Protein AF-A0A1U8Q274-F1 (afdb_monomer_lite)

Structure (mmCIF, N/CA/C/O backbone):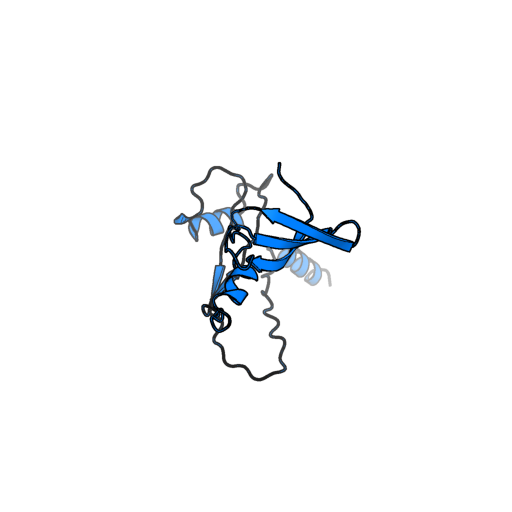
data_AF-A0A1U8Q274-F1
#
_entry.id   AF-A0A1U8Q274-F1
#
loop_
_atom_site.group_PDB
_atom_site.id
_atom_site.type_symbol
_atom_site.label_atom_id
_atom_site.label_alt_id
_atom_site.label_comp_id
_atom_site.label_asym_id
_atom_site.label_entity_id
_atom_site.label_seq_id
_atom_site.pdbx_PDB_ins_code
_atom_site.Cartn_x
_atom_site.Cartn_y
_atom_site.Cartn_z
_atom_site.occupancy
_atom_site.B_iso_or_equiv
_atom_site.auth_seq_id
_atom_site.auth_comp_id
_atom_site.auth_asym_id
_atom_site.auth_atom_id
_atom_site.pdbx_PDB_model_num
ATOM 1 N N . MET A 1 1 ? -17.891 12.685 -0.971 1.00 78.94 1 MET A N 1
ATOM 2 C CA . MET A 1 1 ? -16.826 13.702 -0.814 1.00 78.94 1 MET A CA 1
ATOM 3 C C . MET A 1 1 ? -15.491 12.978 -0.732 1.00 78.94 1 MET A C 1
ATOM 5 O O . MET A 1 1 ? -15.440 11.957 -0.063 1.00 78.94 1 MET A O 1
ATOM 9 N N . VAL A 1 2 ? -14.451 13.445 -1.427 1.00 89.31 2 VAL A N 1
ATOM 10 C CA . VAL A 1 2 ? -13.102 12.846 -1.377 1.00 89.31 2 VAL A CA 1
ATOM 11 C C . VAL A 1 2 ? -12.170 13.819 -0.665 1.00 89.31 2 VAL A C 1
ATOM 13 O O . VAL A 1 2 ? -12.126 14.992 -1.029 1.00 89.31 2 VAL A O 1
ATOM 16 N N . LEU A 1 3 ? -11.448 13.337 0.347 1.00 91.69 3 LEU A N 1
ATOM 17 C CA . LEU A 1 3 ? -10.514 14.127 1.147 1.00 91.69 3 LEU A CA 1
ATOM 18 C C . LEU A 1 3 ? -9.073 13.794 0.742 1.00 91.69 3 LEU A C 1
ATOM 20 O O . LEU A 1 3 ? -8.588 12.691 0.986 1.00 91.69 3 LEU A O 1
ATOM 24 N N . TRP A 1 4 ? -8.387 14.750 0.120 1.00 95.50 4 TRP A N 1
ATOM 25 C CA . TRP A 1 4 ? -6.994 14.600 -0.309 1.00 95.50 4 TRP A CA 1
ATOM 26 C C . TRP A 1 4 ? -6.021 15.133 0.740 1.00 95.50 4 TRP A C 1
ATOM 28 O O . TRP A 1 4 ? -6.344 16.058 1.478 1.00 95.50 4 TRP A O 1
ATOM 38 N N . GLY A 1 5 ? -4.810 14.574 0.783 1.00 96.12 5 GLY A N 1
ATOM 39 C CA . GLY A 1 5 ? -3.771 15.036 1.709 1.00 96.12 5 GLY A CA 1
ATOM 40 C C . GLY A 1 5 ? -3.960 14.573 3.157 1.00 96.12 5 GLY A C 1
ATOM 41 O O . GLY A 1 5 ? -3.386 15.178 4.057 1.00 96.12 5 GLY A O 1
ATOM 42 N N . TYR A 1 6 ? -4.727 13.505 3.386 1.00 96.25 6 TYR A N 1
ATOM 43 C CA . TYR A 1 6 ? -4.909 12.886 4.699 1.00 96.25 6 TYR A CA 1
ATOM 44 C C . TYR A 1 6 ? -4.118 11.580 4.777 1.00 96.25 6 TYR A C 1
ATOM 46 O O . TYR A 1 6 ? -4.274 10.696 3.936 1.00 96.25 6 TYR A O 1
ATOM 54 N N . LEU A 1 7 ? -3.270 11.453 5.796 1.00 96.31 7 LEU A N 1
ATOM 55 C CA . LEU A 1 7 ? -2.481 10.255 6.060 1.00 96.31 7 LEU A CA 1
ATOM 56 C C . LEU A 1 7 ? -3.075 9.479 7.235 1.00 96.31 7 LEU A C 1
ATOM 58 O O . LEU A 1 7 ? -3.096 9.976 8.360 1.00 96.31 7 LEU A O 1
ATOM 62 N N . PHE A 1 8 ? -3.490 8.239 6.985 1.00 96.88 8 PHE A N 1
ATOM 63 C CA . PHE A 1 8 ? -3.980 7.323 8.013 1.00 96.88 8 PHE A CA 1
ATOM 64 C C . PHE A 1 8 ? -2.932 7.065 9.118 1.00 96.88 8 PHE A C 1
ATOM 66 O O . PHE A 1 8 ? -1.755 6.798 8.831 1.00 96.88 8 PHE A O 1
ATOM 73 N N . LEU A 1 9 ? -3.367 7.108 10.383 1.00 96.62 9 LEU A N 1
ATOM 74 C CA . LEU A 1 9 ? -2.540 6.799 11.553 1.00 96.62 9 LEU A CA 1
ATOM 75 C C . LEU A 1 9 ? -3.007 5.528 12.267 1.00 96.62 9 LEU A C 1
ATOM 77 O O . LEU A 1 9 ? -2.215 4.596 12.407 1.00 96.62 9 LEU A O 1
ATOM 81 N N . SER A 1 10 ? -4.269 5.496 12.694 1.00 97.19 10 SER A N 1
ATOM 82 C CA . SER A 1 10 ? -4.866 4.408 13.474 1.00 97.19 10 SER A CA 1
ATOM 83 C C . SER A 1 10 ? -6.387 4.387 13.317 1.00 97.19 10 SER A C 1
ATOM 85 O O . SER A 1 10 ? -6.982 5.329 12.789 1.00 97.19 10 SER A O 1
ATOM 87 N N . PHE A 1 11 ? -7.017 3.312 13.786 1.00 97.62 11 PHE A N 1
ATOM 88 C CA . PHE A 1 11 ? -8.466 3.221 13.925 1.00 97.62 11 PHE A CA 1
ATOM 89 C C . PHE A 1 11 ? -8.834 2.516 15.231 1.00 97.62 11 PHE A C 1
ATOM 91 O O . PHE A 1 11 ? -8.039 1.729 15.746 1.00 97.62 11 PHE A O 1
ATOM 98 N N . CYS A 1 12 ? -10.046 2.773 15.713 1.00 96.06 12 CYS A N 1
ATOM 99 C CA . CYS A 1 12 ? -10.685 2.043 16.802 1.00 96.06 12 CYS A CA 1
ATOM 100 C C . CYS A 1 12 ? -12.121 1.708 16.388 1.00 96.06 12 CYS A C 1
ATOM 102 O O . CYS A 1 12 ? -12.812 2.555 15.821 1.00 96.06 12 CYS A O 1
ATOM 104 N N . ILE A 1 13 ? -12.559 0.483 16.664 1.00 95.81 13 ILE A N 1
ATOM 105 C CA . ILE A 1 13 ? -13.952 0.058 16.481 1.00 95.81 13 ILE A CA 1
ATOM 106 C C . ILE A 1 13 ? -14.683 0.347 17.796 1.00 95.81 13 ILE A C 1
ATOM 108 O O . ILE A 1 13 ? -14.094 0.151 18.859 1.00 95.81 13 ILE A O 1
ATOM 112 N N . SER A 1 14 ? -15.909 0.867 17.739 1.00 95.12 14 SER A N 1
ATOM 113 C CA . SER A 1 14 ? -16.719 1.085 18.943 1.00 95.12 14 SER A CA 1
ATOM 114 C C . SER A 1 14 ? -17.103 -0.238 19.613 1.00 95.12 14 SER A C 1
ATOM 116 O O . SER A 1 14 ? -17.173 -1.274 18.956 1.00 95.12 14 SER A O 1
ATOM 118 N N . ASP A 1 15 ? -17.376 -0.211 20.920 1.00 94.38 15 ASP A N 1
ATOM 119 C CA . ASP A 1 15 ? -17.676 -1.421 21.707 1.00 94.38 15 ASP A CA 1
ATOM 120 C C . ASP A 1 15 ? -18.926 -2.169 21.207 1.00 94.38 15 ASP A C 1
ATOM 122 O O . ASP A 1 15 ? -19.010 -3.394 21.277 1.00 94.38 15 ASP A O 1
ATOM 126 N N . ASP A 1 16 ? -19.889 -1.429 20.657 1.00 94.50 16 ASP A N 1
ATOM 127 C CA . ASP A 1 16 ? -21.108 -1.950 20.032 1.00 94.50 16 ASP A CA 1
ATOM 128 C C . ASP A 1 16 ? -20.908 -2.411 18.574 1.00 94.50 16 ASP A C 1
ATOM 130 O O . ASP A 1 16 ? -21.847 -2.900 17.949 1.00 94.50 16 ASP A O 1
ATOM 134 N N . ASN A 1 17 ? -19.694 -2.271 18.028 1.00 90.69 17 ASN A N 1
ATOM 135 C CA . ASN A 1 17 ? -19.335 -2.494 16.624 1.00 90.69 17 ASN A CA 1
ATOM 136 C C . ASN A 1 17 ? -20.184 -1.708 15.609 1.00 90.69 17 ASN A C 1
ATOM 138 O O . ASN A 1 17 ? -20.194 -2.050 14.426 1.00 90.69 17 ASN A O 1
ATOM 142 N N . ALA A 1 18 ? -20.888 -0.659 16.041 1.00 94.75 18 ALA A N 1
ATOM 143 C C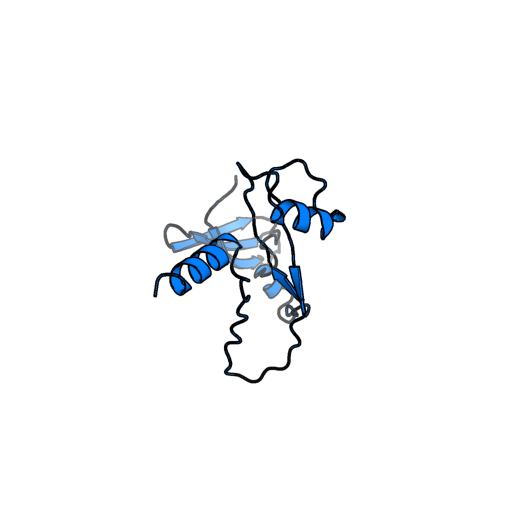A . ALA A 1 18 ? -21.726 0.147 15.159 1.00 94.75 18 ALA A CA 1
ATOM 144 C C . ALA A 1 18 ? -20.912 1.147 14.328 1.00 94.75 18 ALA A C 1
ATOM 146 O O . ALA A 1 18 ? -21.374 1.603 13.287 1.00 94.75 18 ALA A O 1
ATOM 147 N N . SER A 1 19 ? -19.706 1.501 14.780 1.00 97.00 19 SER A N 1
ATOM 148 C CA . SER A 1 19 ? -18.900 2.538 14.146 1.00 97.00 19 SER A CA 1
ATOM 149 C C . SER A 1 19 ? -17.402 2.265 14.224 1.00 97.00 19 SER A C 1
ATOM 151 O O . SER A 1 19 ? -16.894 1.532 15.075 1.00 97.00 19 SER A O 1
ATOM 153 N N . VAL A 1 20 ? -16.672 2.913 13.325 1.00 97.38 20 VAL A N 1
ATOM 154 C CA . VAL A 1 20 ? -15.219 2.958 13.297 1.00 97.38 20 VAL A CA 1
ATOM 155 C C . VAL A 1 20 ? -14.784 4.411 13.353 1.00 97.38 20 VAL A C 1
ATOM 157 O O . VAL A 1 20 ? -15.163 5.238 12.521 1.00 97.38 20 VAL A O 1
ATOM 160 N N . LYS A 1 21 ? -13.934 4.709 14.329 1.00 97.81 21 LYS A N 1
ATOM 161 C CA . LYS A 1 21 ? -13.223 5.975 14.428 1.00 97.81 21 LYS A CA 1
ATOM 162 C C . LYS A 1 21 ? -11.854 5.833 13.776 1.00 97.81 21 LYS A C 1
ATOM 164 O O . LYS A 1 21 ? -11.086 4.942 14.129 1.00 97.81 21 LYS A O 1
ATOM 169 N N . VAL A 1 22 ? -11.532 6.729 12.854 1.00 97.62 22 VAL A N 1
ATOM 170 C CA . VAL A 1 22 ? -10.246 6.801 12.157 1.00 97.62 22 VAL A CA 1
ATOM 171 C C . VAL A 1 22 ? -9.522 8.071 12.566 1.00 97.62 22 VAL A C 1
ATOM 173 O O . VAL A 1 22 ? -10.086 9.160 12.517 1.00 97.62 22 VAL A O 1
ATOM 176 N N . THR A 1 23 ? -8.245 7.936 12.905 1.00 97.88 23 THR A N 1
ATOM 177 C CA . THR A 1 23 ? -7.354 9.061 13.176 1.00 97.88 23 THR A CA 1
ATOM 178 C C . THR A 1 23 ? -6.452 9.280 11.965 1.00 97.88 23 THR A C 1
ATOM 180 O O . THR A 1 23 ? -5.761 8.360 11.509 1.00 97.88 23 THR A O 1
ATOM 183 N N . ALA A 1 24 ? -6.440 10.500 11.434 1.00 97.38 24 ALA A N 1
ATOM 184 C CA . ALA A 1 24 ? -5.659 10.866 10.259 1.00 97.38 24 ALA A CA 1
ATOM 185 C C . ALA A 1 24 ? -4.909 12.181 10.473 1.00 97.38 24 ALA A C 1
ATOM 187 O O . ALA A 1 24 ? -5.364 13.063 11.192 1.00 97.38 24 ALA A O 1
ATOM 188 N N . ARG A 1 25 ? -3.755 12.321 9.819 1.00 97.75 25 ARG A N 1
ATOM 189 C CA . ARG A 1 25 ? -2.960 13.552 9.816 1.00 97.75 25 ARG A CA 1
ATOM 190 C C . ARG A 1 25 ? -3.183 14.328 8.530 1.00 97.75 25 ARG A C 1
ATOM 192 O O . ARG A 1 25 ? -3.022 13.760 7.449 1.00 97.75 25 ARG A O 1
ATOM 199 N N . VAL A 1 26 ? -3.470 15.616 8.638 1.00 97.31 26 VAL A N 1
ATOM 200 C CA . VAL A 1 26 ? -3.548 16.531 7.498 1.00 97.31 26 VAL A CA 1
ATOM 201 C C . VAL A 1 26 ? -2.130 16.917 7.089 1.00 97.31 26 VAL A C 1
ATOM 203 O O . VAL A 1 26 ? -1.409 17.553 7.851 1.00 97.31 26 VAL A O 1
ATOM 206 N N . LEU A 1 27 ? -1.695 16.532 5.891 1.00 96.88 27 LEU A N 1
ATOM 207 C CA . LEU A 1 27 ? -0.301 16.706 5.465 1.00 96.88 27 LEU A CA 1
ATOM 208 C C . LEU A 1 27 ? 0.112 18.173 5.296 1.00 96.88 27 LEU A C 1
ATOM 210 O O . LEU A 1 27 ? 1.286 18.488 5.453 1.00 96.88 27 LEU A O 1
ATOM 214 N N . GLN A 1 28 ? -0.833 19.058 4.979 1.00 95.38 28 GLN A N 1
ATOM 215 C CA . GLN A 1 28 ? -0.554 20.476 4.735 1.00 95.38 28 GLN A CA 1
ATOM 216 C C . GLN A 1 28 ? -0.239 21.249 6.020 1.00 95.38 28 GLN A C 1
ATOM 218 O O . GLN A 1 28 ? 0.650 22.092 6.018 1.00 95.38 28 GLN A O 1
ATOM 223 N N . ILE A 1 29 ? -0.967 20.958 7.102 1.00 96.12 29 ILE A N 1
ATOM 224 C CA . ILE A 1 29 ? -0.913 21.718 8.363 1.00 96.12 29 ILE A CA 1
ATOM 225 C C . ILE A 1 29 ? -0.360 20.900 9.538 1.00 96.12 29 ILE A C 1
ATOM 227 O O . ILE A 1 29 ? -0.054 21.450 10.587 1.00 96.12 29 ILE A O 1
ATOM 231 N N . GLY A 1 30 ? -0.211 19.583 9.376 1.00 96.25 30 GLY A N 1
ATOM 232 C CA . GLY A 1 30 ? 0.320 18.678 10.397 1.00 96.25 30 GLY A CA 1
ATOM 233 C C . GLY A 1 30 ? -0.676 18.272 11.487 1.00 96.25 30 GLY A C 1
ATOM 234 O O . GLY A 1 30 ? -0.350 17.398 12.289 1.00 96.25 30 GLY A O 1
ATOM 235 N N . GLU A 1 31 ? -1.878 18.849 11.501 1.00 97.31 31 GLU A N 1
ATOM 236 C CA . GLU A 1 31 ? -2.919 18.541 12.482 1.00 97.31 31 GLU A CA 1
ATOM 237 C C . GLU A 1 31 ? -3.419 17.099 12.381 1.00 97.31 31 GLU A C 1
ATOM 239 O O . GLU A 1 31 ? -3.425 16.483 11.310 1.00 97.31 31 GLU A O 1
ATOM 244 N N . ILE A 1 32 ? -3.854 16.565 13.520 1.00 97.88 32 ILE A N 1
ATOM 245 C CA . ILE A 1 32 ? -4.484 15.254 13.624 1.00 97.88 32 ILE A CA 1
ATOM 246 C C . ILE A 1 32 ? -5.979 15.470 13.800 1.00 97.88 32 ILE A C 1
ATOM 248 O O . ILE A 1 32 ? -6.400 16.187 14.702 1.00 97.88 32 ILE A O 1
ATOM 252 N N . ILE A 1 33 ? -6.765 14.814 12.957 1.00 97.00 33 ILE A N 1
ATOM 253 C CA . ILE A 1 33 ? -8.219 14.851 13.021 1.00 97.00 33 ILE A CA 1
ATOM 254 C C . ILE A 1 33 ? -8.793 13.447 13.183 1.00 97.00 33 ILE A C 1
ATOM 256 O O . ILE A 1 33 ? -8.165 12.446 12.816 1.00 97.00 33 ILE A O 1
ATOM 260 N N . GLU A 1 34 ? -10.014 13.390 13.700 1.00 97.12 34 GLU A N 1
ATOM 261 C CA . GLU A 1 34 ? -10.794 12.165 13.824 1.00 97.12 34 GLU A CA 1
ATOM 262 C C . GLU A 1 34 ? -11.969 12.181 12.848 1.00 97.12 34 GLU A C 1
ATOM 264 O O . GLU A 1 34 ? -12.629 13.201 12.654 1.00 97.12 34 GLU A O 1
ATOM 269 N N . MET A 1 35 ? -12.237 11.031 12.242 1.00 95.19 35 MET A N 1
ATOM 270 C CA . MET A 1 35 ? -13.394 10.797 11.385 1.00 95.19 35 MET A CA 1
ATOM 271 C C . MET A 1 35 ? -14.145 9.581 11.917 1.00 95.19 35 MET A C 1
ATOM 273 O O . MET A 1 35 ? -13.515 8.610 12.330 1.00 95.19 35 MET A O 1
ATOM 277 N N . VAL A 1 36 ? -15.474 9.616 11.892 1.00 96.94 36 VAL A N 1
ATOM 278 C CA . VAL A 1 36 ? -16.326 8.496 12.312 1.00 96.94 36 VAL A CA 1
ATOM 279 C C . VAL A 1 36 ? -17.162 8.045 11.122 1.00 96.94 36 VAL A C 1
ATOM 281 O O . VAL A 1 36 ? -17.656 8.879 10.363 1.00 96.94 36 VAL A O 1
ATOM 284 N N . GLY A 1 37 ? -17.309 6.735 10.954 1.00 96.25 37 GLY A N 1
ATOM 285 C CA . GLY A 1 37 ? -18.214 6.146 9.972 1.00 96.25 37 GLY A CA 1
ATOM 286 C C . GLY A 1 37 ? -18.531 4.692 10.298 1.00 96.25 37 GLY A C 1
ATOM 287 O O . GLY A 1 37 ? -17.890 4.098 11.157 1.00 96.25 37 GLY A O 1
ATOM 288 N N . ASP A 1 38 ? -19.499 4.112 9.598 1.00 97.00 38 ASP A N 1
ATOM 289 C CA . ASP A 1 38 ? -19.991 2.757 9.893 1.00 97.00 38 ASP A CA 1
ATOM 290 C C . ASP A 1 38 ? -19.107 1.653 9.277 1.00 97.00 38 ASP A C 1
ATOM 292 O O . ASP A 1 38 ? -19.117 0.508 9.721 1.00 97.00 38 ASP A O 1
ATOM 296 N N . LEU A 1 39 ? -18.317 1.985 8.245 1.00 95.12 39 LEU A N 1
ATOM 297 C CA . LEU A 1 39 ? -17.478 1.037 7.507 1.00 95.12 39 LEU A CA 1
ATOM 298 C C . LEU A 1 39 ? -16.101 1.626 7.174 1.00 95.12 39 LEU A C 1
ATOM 300 O O . LEU A 1 39 ? -15.995 2.693 6.568 1.00 95.12 39 LEU A O 1
ATOM 304 N N . LEU A 1 40 ? -15.043 0.870 7.480 1.00 95.69 40 LEU A N 1
ATOM 305 C CA . LEU A 1 40 ? -13.667 1.168 7.076 1.00 95.69 40 LEU A CA 1
ATOM 306 C C . LEU A 1 40 ? -13.182 0.161 6.024 1.00 95.69 40 LEU A C 1
ATOM 308 O O . LEU A 1 40 ? -13.024 -1.023 6.310 1.00 95.69 40 LEU A O 1
ATOM 312 N N . ILE A 1 41 ? -12.889 0.644 4.814 1.00 96.00 41 ILE A N 1
ATOM 313 C CA . ILE A 1 41 ? -12.321 -0.169 3.728 1.00 96.00 41 ILE A CA 1
ATOM 314 C C . ILE A 1 41 ? -10.812 0.086 3.632 1.00 96.00 41 ILE A C 1
ATOM 316 O O . ILE A 1 41 ? -10.371 1.198 3.338 1.00 96.00 41 ILE A O 1
ATOM 320 N N . ALA A 1 42 ? -10.009 -0.959 3.840 1.00 96.06 42 ALA A N 1
ATOM 321 C CA . ALA A 1 42 ? -8.550 -0.895 3.755 1.00 96.06 42 ALA A CA 1
ATOM 322 C C . ALA A 1 42 ? -8.055 -0.937 2.295 1.00 96.06 42 ALA A C 1
ATOM 324 O O . ALA A 1 42 ? -7.751 -2.002 1.758 1.00 96.06 42 ALA A O 1
ATOM 325 N N . ALA A 1 43 ? -7.967 0.229 1.652 1.00 96.31 43 ALA A N 1
ATOM 326 C CA . ALA A 1 43 ? -7.432 0.399 0.295 1.00 96.31 43 ALA A CA 1
ATOM 327 C C . ALA A 1 43 ? -6.097 1.183 0.268 1.00 96.31 43 ALA A C 1
ATOM 329 O O . ALA A 1 43 ? -5.784 1.872 -0.699 1.00 96.31 43 ALA A O 1
ATOM 330 N N . ASP A 1 44 ? -5.292 1.081 1.332 1.00 95.12 44 ASP A N 1
ATOM 331 C CA . ASP A 1 44 ? -4.051 1.841 1.576 1.00 95.12 44 ASP A CA 1
ATOM 332 C C . ASP A 1 44 ? -2.772 1.189 0.996 1.00 95.12 44 ASP A C 1
ATOM 334 O O . ASP A 1 44 ? -1.647 1.585 1.307 1.00 95.12 44 ASP A O 1
ATOM 338 N N . GLY A 1 45 ? -2.929 0.210 0.100 1.00 94.38 45 GLY A N 1
ATOM 339 C CA . GLY A 1 45 ? -1.849 -0.334 -0.727 1.00 94.38 45 GLY A CA 1
ATOM 340 C C . GLY A 1 45 ? -0.990 -1.427 -0.076 1.00 94.38 45 GLY A C 1
ATOM 341 O O . GLY A 1 45 ? -1.334 -2.050 0.929 1.00 94.38 45 GLY A O 1
ATOM 342 N N . CYS A 1 46 ? 0.161 -1.723 -0.689 1.00 92.19 46 CYS A N 1
ATOM 343 C CA . CYS A 1 46 ? 0.985 -2.884 -0.323 1.00 92.19 46 CYS A CA 1
ATOM 344 C C . CYS A 1 46 ? 1.604 -2.787 1.083 1.00 92.19 46 CYS A C 1
ATOM 346 O O . CYS A 1 46 ? 1.773 -3.812 1.748 1.00 92.19 46 CYS A O 1
ATOM 348 N N . LEU A 1 47 ? 1.865 -1.575 1.574 1.00 92.56 47 LEU A N 1
ATOM 349 C CA . LEU A 1 47 ? 2.372 -1.306 2.923 1.00 92.56 47 LEU A CA 1
ATOM 350 C C . LEU A 1 47 ? 1.257 -0.974 3.924 1.00 92.56 47 LEU A C 1
ATOM 352 O O . LEU A 1 47 ? 1.526 -0.332 4.936 1.00 92.56 47 LEU A O 1
ATOM 356 N N . SER A 1 48 ? 0.029 -1.427 3.642 1.00 95.81 48 SER A N 1
ATOM 357 C CA . SER A 1 48 ? -1.159 -1.166 4.453 1.00 95.81 48 SER A CA 1
ATOM 358 C C . SER A 1 48 ? -0.893 -1.289 5.952 1.00 95.81 48 SER A C 1
ATOM 360 O O . SER A 1 48 ? -0.442 -2.340 6.425 1.00 95.81 48 SER A O 1
ATOM 362 N N . LYS A 1 49 ? -1.174 -0.213 6.691 1.00 94.44 49 LYS A N 1
ATOM 363 C CA . LYS A 1 49 ? -1.112 -0.211 8.159 1.00 94.44 49 LYS A CA 1
ATOM 364 C C . LYS A 1 49 ? -2.356 -0.856 8.748 1.00 94.44 49 LYS A C 1
ATOM 366 O O . LYS A 1 49 ? -2.251 -1.559 9.744 1.00 94.44 49 LYS A O 1
ATOM 371 N N . ILE A 1 50 ? -3.504 -0.687 8.092 1.00 96.56 50 ILE A N 1
ATOM 372 C CA . ILE A 1 50 ? -4.758 -1.310 8.523 1.00 96.56 50 ILE A CA 1
ATOM 373 C C . ILE A 1 50 ? -4.612 -2.835 8.492 1.00 96.56 50 ILE A C 1
ATOM 375 O O . ILE A 1 50 ? -4.888 -3.502 9.485 1.00 96.56 50 ILE A O 1
ATOM 379 N N . ARG A 1 51 ? -4.065 -3.396 7.403 1.00 96.19 51 ARG A N 1
ATOM 380 C CA . ARG A 1 51 ? -3.764 -4.834 7.308 1.00 96.19 51 ARG A CA 1
ATOM 381 C C . ARG A 1 51 ? -2.840 -5.304 8.431 1.00 96.19 51 ARG A C 1
ATOM 383 O O . ARG A 1 51 ? -3.034 -6.403 8.935 1.00 96.19 51 ARG A O 1
ATOM 390 N N . GLN A 1 52 ? -1.840 -4.506 8.810 1.00 95.38 52 GLN A N 1
ATOM 391 C CA . GLN A 1 52 ? -0.910 -4.859 9.890 1.00 95.38 52 GLN A CA 1
ATOM 392 C C . GLN A 1 52 ? -1.605 -4.932 11.255 1.00 95.38 52 GLN A C 1
ATOM 394 O O . GLN A 1 52 ? -1.221 -5.775 12.056 1.00 95.38 52 GLN A O 1
ATOM 399 N N . SER A 1 53 ? -2.648 -4.134 11.508 1.00 94.50 53 SER A N 1
ATOM 400 C CA . SER A 1 53 ? -3.444 -4.253 12.739 1.00 94.50 53 SER A CA 1
ATOM 401 C C . SER A 1 53 ? -4.183 -5.593 12.838 1.00 94.50 53 SER A C 1
ATOM 403 O O . SER A 1 53 ? -4.274 -6.154 13.923 1.00 94.50 53 SER A O 1
ATOM 405 N N . PHE A 1 54 ? -4.676 -6.132 11.715 1.00 94.12 54 PHE A N 1
ATOM 406 C CA . PHE A 1 54 ? -5.376 -7.426 11.684 1.00 94.12 54 PHE A CA 1
ATOM 407 C C . PHE A 1 54 ? -4.429 -8.630 11.559 1.00 94.12 54 PHE A C 1
ATOM 409 O O . PHE A 1 54 ? -4.707 -9.701 12.090 1.00 94.12 54 PHE A O 1
ATOM 416 N N . LEU A 1 55 ? -3.313 -8.473 10.841 1.00 95.69 55 LEU A N 1
ATOM 417 C CA . LEU A 1 55 ? -2.339 -9.528 10.545 1.00 95.69 55 LEU A CA 1
ATOM 418 C C . LEU A 1 55 ? -0.912 -9.066 10.899 1.00 95.69 55 LEU A C 1
ATOM 420 O O . LEU A 1 55 ? -0.067 -8.938 10.006 1.00 95.69 55 LEU A O 1
ATOM 424 N N . PRO A 1 56 ? -0.602 -8.836 12.190 1.00 95.12 56 PRO A N 1
ATOM 425 C CA . PRO A 1 56 ? 0.655 -8.206 12.617 1.00 95.12 56 PRO A CA 1
ATOM 426 C C . PRO A 1 56 ? 1.903 -9.031 12.289 1.00 95.12 56 PRO A C 1
ATOM 428 O O . PRO A 1 56 ? 2.998 -8.493 12.132 1.00 95.12 56 PRO A O 1
ATOM 431 N N . TYR A 1 57 ? 1.750 -10.346 12.145 1.00 95.56 57 TYR A N 1
ATOM 432 C CA . TYR A 1 57 ? 2.858 -11.256 11.862 1.00 95.56 57 TYR A CA 1
ATOM 433 C C . TYR A 1 57 ? 3.079 -11.506 10.364 1.00 95.56 57 TYR A C 1
ATOM 435 O O . TYR A 1 57 ? 4.070 -12.138 9.987 1.00 95.56 57 TYR A O 1
ATOM 443 N N . LEU A 1 58 ? 2.192 -11.009 9.492 1.00 94.69 58 LEU A N 1
ATOM 444 C CA . LEU A 1 58 ? 2.324 -11.184 8.049 1.00 94.69 58 LEU A CA 1
ATOM 445 C C . LEU A 1 58 ? 3.408 -10.248 7.495 1.00 94.69 58 LEU A C 1
ATOM 447 O O . LEU A 1 58 ? 3.195 -9.049 7.313 1.00 94.69 58 LEU A O 1
ATOM 451 N N . LYS A 1 59 ? 4.580 -10.814 7.191 1.00 91.00 59 LYS A N 1
ATOM 452 C CA . LYS A 1 59 ? 5.727 -10.081 6.637 1.00 91.00 59 LYS A CA 1
ATOM 453 C C . LYS A 1 59 ? 5.795 -10.207 5.118 1.00 91.00 59 LYS A C 1
ATOM 455 O O . LYS A 1 59 ? 5.661 -11.302 4.571 1.00 91.00 59 LYS A O 1
ATOM 460 N N . LEU A 1 60 ? 6.080 -9.091 4.445 1.00 90.25 60 LEU A N 1
ATOM 461 C CA . LEU A 1 60 ? 6.429 -9.091 3.025 1.00 90.25 60 LEU A CA 1
ATOM 462 C C . LEU A 1 60 ? 7.725 -9.879 2.816 1.00 90.25 60 LEU A C 1
ATOM 464 O O . LEU A 1 60 ? 8.687 -9.718 3.566 1.00 90.25 60 LEU A O 1
ATOM 468 N N . ARG A 1 61 ? 7.751 -10.716 1.779 1.00 90.94 61 ARG A N 1
ATOM 469 C CA . ARG A 1 61 ? 8.953 -11.430 1.346 1.00 90.94 61 ARG A CA 1
ATOM 470 C C . ARG A 1 61 ? 9.376 -10.886 -0.005 1.00 90.94 61 ARG A C 1
ATOM 472 O O . ARG A 1 61 ? 8.556 -10.785 -0.915 1.00 90.94 61 ARG A O 1
ATOM 479 N N . TYR A 1 62 ? 10.648 -10.519 -0.114 1.00 89.38 62 TYR A N 1
ATOM 480 C CA . TYR A 1 62 ? 11.224 -10.142 -1.394 1.00 89.38 62 TYR A CA 1
ATOM 481 C C . TYR A 1 62 ? 11.122 -11.325 -2.360 1.00 89.38 62 TYR A C 1
ATOM 483 O O . TYR A 1 62 ? 11.432 -12.455 -1.987 1.00 89.38 62 TYR A O 1
ATOM 491 N N . SER A 1 63 ? 10.682 -11.072 -3.591 1.00 88.81 63 SER A N 1
ATOM 492 C CA . SER A 1 63 ? 10.474 -12.123 -4.592 1.00 88.81 63 SER A CA 1
ATOM 493 C C . SER A 1 63 ? 11.777 -12.680 -5.175 1.00 88.81 63 SER A C 1
ATOM 495 O O . SER A 1 63 ? 11.728 -13.646 -5.928 1.00 88.81 63 SER A O 1
ATOM 497 N N . GLY A 1 64 ? 12.930 -12.076 -4.862 1.00 90.38 64 GLY A N 1
ATOM 498 C CA . GLY A 1 64 ? 14.226 -12.421 -5.460 1.00 90.38 64 GLY A CA 1
ATOM 499 C C . GLY A 1 64 ? 14.518 -11.694 -6.779 1.00 90.38 64 GLY A C 1
ATOM 500 O O . GLY A 1 64 ? 15.583 -11.892 -7.364 1.00 90.38 64 GLY A O 1
ATOM 501 N N . TYR A 1 65 ? 13.601 -10.836 -7.240 1.00 85.75 65 TYR A N 1
ATOM 502 C CA . TYR A 1 65 ? 13.710 -10.130 -8.516 1.00 85.75 65 TYR A CA 1
ATOM 503 C C . TYR A 1 65 ? 13.507 -8.625 -8.354 1.00 85.75 65 TYR A C 1
ATOM 505 O O . TYR A 1 65 ? 12.664 -8.166 -7.583 1.00 85.75 65 TYR A O 1
ATOM 513 N N . ALA A 1 66 ? 14.274 -7.844 -9.111 1.00 85.62 66 ALA A N 1
ATOM 514 C CA . ALA A 1 66 ? 14.070 -6.409 -9.285 1.00 85.62 66 ALA A CA 1
ATOM 515 C C . ALA A 1 66 ? 13.792 -6.093 -10.757 1.00 85.62 66 ALA A C 1
ATOM 517 O O . ALA A 1 66 ? 14.223 -6.826 -11.642 1.00 85.62 66 ALA A O 1
ATOM 518 N N . ALA A 1 67 ? 13.066 -5.006 -11.005 1.00 82.62 67 ALA A N 1
ATOM 519 C CA . ALA A 1 67 ? 12.669 -4.561 -12.333 1.00 82.62 67 ALA A CA 1
ATOM 520 C C . ALA A 1 67 ? 13.230 -3.163 -12.613 1.00 82.62 67 ALA A C 1
ATOM 522 O O . ALA A 1 67 ? 12.939 -2.224 -11.873 1.00 82.62 67 ALA A O 1
ATOM 523 N N . TRP A 1 68 ? 13.967 -3.010 -13.710 1.00 80.00 68 TRP A N 1
ATOM 524 C CA . TRP A 1 68 ? 14.350 -1.703 -14.239 1.00 80.00 68 TRP A CA 1
ATOM 525 C C . TRP A 1 68 ? 13.208 -1.164 -15.087 1.00 80.00 68 TRP A C 1
ATOM 527 O O . TRP A 1 68 ? 12.818 -1.820 -16.048 1.00 80.00 68 TRP A O 1
ATOM 537 N N . ARG A 1 69 ? 12.675 0.009 -14.732 1.00 80.06 69 ARG A N 1
ATOM 538 C CA . ARG A 1 69 ? 11.613 0.691 -15.481 1.00 80.06 69 ARG A CA 1
ATOM 539 C C . ARG A 1 69 ? 12.100 2.064 -15.915 1.00 80.06 69 ARG A C 1
ATOM 541 O O . ARG A 1 69 ? 12.680 2.793 -15.118 1.00 80.06 69 ARG A O 1
ATOM 548 N N . GLY A 1 70 ? 11.829 2.416 -17.162 1.00 79.69 70 GLY A N 1
ATOM 549 C CA . GLY A 1 70 ? 12.131 3.726 -17.720 1.00 79.69 70 GLY A CA 1
ATOM 550 C C . GLY A 1 70 ? 11.152 4.069 -18.831 1.00 79.69 70 GLY A C 1
ATOM 551 O O . GLY A 1 70 ? 10.502 3.183 -19.389 1.00 79.69 70 GLY A O 1
ATOM 552 N N . VAL A 1 71 ? 11.049 5.361 -19.127 1.00 80.12 71 VAL A N 1
ATOM 553 C CA . VAL A 1 71 ? 10.328 5.873 -20.292 1.00 80.12 71 VAL A CA 1
ATOM 554 C C . VAL A 1 71 ? 11.374 6.448 -21.230 1.00 80.12 71 VAL A C 1
ATOM 556 O O . VAL A 1 71 ? 12.166 7.293 -20.818 1.00 80.12 71 VAL A O 1
ATOM 559 N N . LEU A 1 72 ? 11.382 5.972 -22.470 1.00 74.88 72 LEU A N 1
ATOM 560 C CA . LEU A 1 72 ? 12.217 6.522 -23.529 1.00 74.88 72 LEU A CA 1
ATOM 561 C C . LEU A 1 72 ? 11.319 7.290 -24.497 1.00 74.88 72 LEU A C 1
ATOM 563 O O . LEU A 1 72 ? 10.335 6.737 -24.994 1.00 74.88 72 LEU A O 1
ATOM 567 N N . ASP A 1 73 ? 11.636 8.568 -24.689 1.00 76.19 73 ASP A N 1
ATOM 568 C CA . ASP A 1 73 ? 10.996 9.431 -25.677 1.00 76.19 73 ASP A CA 1
ATOM 569 C C . ASP A 1 73 ? 11.758 9.314 -26.998 1.00 76.19 73 ASP A C 1
ATOM 571 O O . ASP A 1 73 ? 12.974 9.495 -27.034 1.00 76.19 73 ASP A O 1
ATOM 575 N N . PHE A 1 74 ? 11.037 8.970 -28.061 1.00 71.94 74 PHE A N 1
ATOM 576 C CA . PHE A 1 74 ? 11.589 8.796 -29.405 1.00 71.94 74 PHE A CA 1
ATOM 577 C C . PHE A 1 74 ? 11.157 9.903 -30.370 1.00 71.94 74 PHE A C 1
ATOM 579 O O . PHE A 1 74 ? 11.351 9.773 -31.579 1.00 71.94 74 PHE A O 1
ATOM 586 N N . SER A 1 75 ? 10.544 10.978 -29.869 1.00 77.00 75 SER A N 1
ATOM 587 C CA . SER A 1 75 ? 10.162 12.108 -30.712 1.00 77.00 75 SER A CA 1
ATOM 588 C C . SER A 1 75 ? 11.387 12.668 -31.453 1.00 77.00 75 SER A C 1
ATOM 590 O O . SER A 1 75 ? 12.371 13.089 -30.851 1.00 77.00 75 SER A O 1
ATOM 592 N N . GLY A 1 76 ? 11.341 12.623 -32.789 1.00 72.38 76 GLY A N 1
ATOM 593 C CA . GLY A 1 76 ? 12.416 13.103 -33.666 1.00 72.38 76 GLY A CA 1
ATOM 594 C C . GLY A 1 76 ? 13.500 12.084 -34.048 1.00 72.38 76 GLY A C 1
ATOM 595 O O . GLY A 1 76 ? 14.358 12.435 -34.852 1.00 72.38 76 GLY A O 1
ATOM 596 N N . ASP A 1 77 ? 13.465 10.843 -33.542 1.00 70.06 77 ASP A N 1
ATOM 597 C CA . ASP A 1 77 ? 14.441 9.789 -33.893 1.00 70.06 77 ASP A CA 1
ATOM 598 C C . ASP A 1 77 ? 13.804 8.382 -33.932 1.00 70.06 77 ASP A C 1
ATOM 600 O O . ASP A 1 77 ? 14.224 7.418 -33.278 1.00 70.06 77 ASP A O 1
ATOM 604 N N . GLU A 1 78 ? 12.728 8.270 -34.714 1.00 69.88 78 GLU A N 1
ATOM 605 C CA . GLU A 1 78 ? 11.887 7.068 -34.823 1.00 69.88 78 GLU A CA 1
ATOM 606 C C . GLU A 1 78 ? 12.545 5.893 -35.568 1.00 69.88 78 GLU A C 1
ATOM 608 O O . GLU A 1 78 ? 11.989 4.797 -35.596 1.00 69.88 78 GLU A O 1
ATOM 613 N N . ASN A 1 79 ? 13.722 6.097 -36.162 1.00 69.31 79 ASN A N 1
ATOM 614 C CA . ASN A 1 79 ? 14.471 5.069 -36.893 1.00 69.31 79 ASN A CA 1
ATOM 615 C C . ASN A 1 79 ? 15.839 4.761 -36.270 1.00 69.31 79 ASN A C 1
ATOM 617 O O . ASN A 1 79 ? 16.646 4.077 -36.897 1.00 69.31 79 ASN A O 1
ATOM 621 N N . SER A 1 80 ? 16.104 5.218 -35.042 1.00 76.56 80 SER A N 1
ATOM 622 C CA . SER A 1 80 ? 17.351 4.879 -34.355 1.00 76.56 80 SER A CA 1
ATOM 623 C C . SER A 1 80 ? 17.552 3.364 -34.242 1.00 76.56 80 SER A C 1
ATOM 625 O O . SER A 1 80 ? 16.633 2.603 -33.914 1.00 76.56 80 SER A O 1
ATOM 627 N N . ASP A 1 81 ? 18.797 2.921 -34.429 1.00 79.88 81 ASP A N 1
ATOM 628 C CA . ASP A 1 81 ? 19.196 1.515 -34.272 1.00 79.88 81 ASP A CA 1
ATOM 629 C C . ASP A 1 81 ? 18.818 0.957 -32.891 1.00 79.88 81 ASP A C 1
ATOM 631 O O . ASP A 1 81 ? 18.525 -0.230 -32.735 1.00 79.88 81 ASP A O 1
ATOM 635 N N . ILE A 1 82 ? 18.772 1.834 -31.883 1.00 76.25 82 ILE A N 1
ATOM 636 C CA . ILE A 1 82 ? 18.345 1.516 -30.521 1.00 76.25 82 ILE A CA 1
ATOM 637 C C . ILE A 1 82 ? 16.860 1.137 -30.496 1.00 76.25 82 ILE A C 1
ATOM 639 O O . ILE A 1 82 ? 16.515 0.103 -29.923 1.00 76.25 82 ILE A O 1
ATOM 643 N N . LEU A 1 83 ? 15.974 1.914 -31.134 1.00 75.25 83 LEU A N 1
ATOM 644 C CA . LEU A 1 83 ? 14.544 1.595 -31.188 1.00 75.25 83 LEU A CA 1
ATOM 645 C C . LEU A 1 83 ? 14.290 0.304 -31.973 1.00 75.25 83 LEU A C 1
ATOM 647 O O . LEU A 1 83 ? 13.495 -0.534 -31.539 1.00 75.25 83 LEU A O 1
ATOM 651 N N . VAL A 1 84 ? 14.990 0.111 -33.094 1.00 77.31 84 VAL A N 1
ATOM 652 C CA . VAL A 1 84 ? 14.920 -1.130 -33.881 1.00 77.31 84 VAL A CA 1
ATOM 653 C C . VAL A 1 84 ? 15.383 -2.325 -33.042 1.00 77.31 84 VAL A C 1
ATOM 655 O O . VAL A 1 84 ? 14.716 -3.363 -33.028 1.00 77.31 84 VAL A O 1
ATOM 658 N N . GLY A 1 85 ? 16.482 -2.177 -32.299 1.00 77.50 85 GLY A N 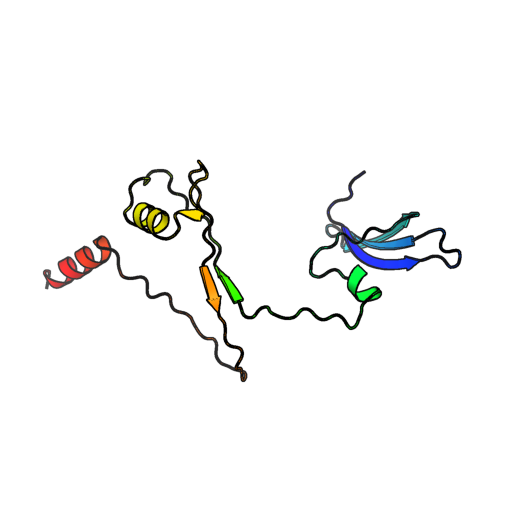1
ATOM 659 C CA . GLY A 1 85 ? 17.003 -3.195 -31.389 1.00 77.50 85 GLY A CA 1
ATOM 660 C C . GLY A 1 85 ? 16.028 -3.543 -30.262 1.00 77.50 85 GLY A C 1
ATOM 661 O O . GLY A 1 85 ? 15.746 -4.720 -30.038 1.00 77.50 85 GLY A O 1
ATOM 662 N N . ILE A 1 86 ? 15.447 -2.537 -29.600 1.00 77.06 86 ILE A N 1
ATOM 663 C CA . ILE A 1 86 ? 14.459 -2.727 -28.526 1.00 77.06 86 ILE A CA 1
ATOM 664 C C . ILE A 1 86 ? 13.196 -3.409 -29.064 1.00 77.06 86 ILE A C 1
ATOM 666 O O . ILE A 1 86 ? 12.720 -4.371 -28.461 1.00 77.06 86 ILE A O 1
ATOM 670 N N . ARG A 1 87 ? 12.663 -2.966 -30.212 1.00 72.44 87 ARG A N 1
ATOM 671 C CA . ARG A 1 87 ? 11.476 -3.579 -30.834 1.00 72.44 87 ARG A CA 1
ATOM 672 C C . ARG A 1 87 ? 11.714 -5.040 -31.201 1.00 72.44 87 ARG A C 1
ATOM 674 O O . ARG A 1 87 ? 10.836 -5.860 -30.955 1.00 72.44 87 ARG A O 1
ATOM 681 N N . LYS A 1 88 ? 12.893 -5.373 -31.738 1.00 76.25 88 LYS A N 1
ATOM 682 C CA . LYS A 1 88 ? 13.273 -6.760 -32.049 1.00 76.25 88 LYS A CA 1
ATOM 683 C C . LYS A 1 88 ? 13.401 -7.623 -30.791 1.00 76.25 88 LYS A C 1
ATOM 685 O O . LYS A 1 88 ? 12.889 -8.736 -30.777 1.00 76.25 88 LYS A O 1
ATOM 690 N N . ALA A 1 89 ? 14.056 -7.119 -29.744 1.00 72.38 89 ALA A N 1
ATOM 691 C CA . ALA A 1 89 ? 14.312 -7.880 -28.519 1.00 72.38 89 ALA A CA 1
ATOM 692 C C . ALA A 1 89 ? 13.065 -8.064 -27.633 1.00 72.38 89 ALA A C 1
ATOM 694 O O . ALA A 1 89 ? 12.938 -9.079 -26.955 1.00 72.38 89 ALA A O 1
ATOM 695 N N . TYR A 1 90 ? 12.131 -7.105 -27.648 1.00 67.25 90 TYR A N 1
ATOM 696 C CA . TYR A 1 90 ? 10.962 -7.072 -26.759 1.00 67.25 90 TYR A CA 1
ATOM 697 C C . TYR A 1 90 ? 9.638 -7.000 -27.531 1.00 67.25 90 TYR A C 1
ATOM 699 O O . TYR A 1 90 ? 8.693 -6.333 -27.108 1.00 67.25 90 TYR A O 1
ATOM 707 N N . LEU A 1 91 ? 9.560 -7.706 -28.664 1.00 54.19 91 LEU A N 1
ATOM 708 C CA . LEU A 1 91 ? 8.450 -7.671 -29.627 1.00 54.19 91 LEU A CA 1
ATOM 709 C C . LEU A 1 91 ? 7.062 -7.951 -29.006 1.00 54.19 91 LEU A C 1
ATOM 711 O O . LEU A 1 91 ? 6.049 -7.497 -29.530 1.00 54.19 91 LEU A O 1
ATOM 715 N N . ILE A 1 92 ? 7.003 -8.650 -27.865 1.00 51.53 92 ILE A N 1
ATOM 716 C CA . ILE A 1 92 ? 5.746 -8.949 -27.159 1.00 51.53 92 ILE A CA 1
ATOM 717 C C . ILE A 1 92 ? 5.187 -7.746 -26.365 1.00 51.53 92 ILE A C 1
ATOM 719 O O . ILE A 1 92 ? 3.998 -7.724 -26.064 1.00 51.53 92 ILE A O 1
ATOM 723 N N . TRP A 1 93 ? 6.003 -6.722 -26.077 1.00 47.81 93 TRP A N 1
ATOM 724 C CA . TRP A 1 93 ? 5.619 -5.541 -25.281 1.00 47.81 93 TRP A CA 1
ATOM 725 C C . TRP A 1 93 ? 5.402 -4.262 -26.107 1.00 47.81 93 TRP A C 1
ATOM 727 O O . TRP A 1 93 ? 4.904 -3.271 -25.579 1.00 47.81 93 TRP A O 1
ATOM 737 N N . THR A 1 94 ? 5.760 -4.250 -27.395 1.00 49.47 94 THR A N 1
ATOM 738 C CA . THR A 1 94 ? 5.806 -3.026 -28.223 1.00 49.47 94 THR A CA 1
ATOM 739 C C . THR A 1 94 ? 4.619 -2.849 -29.174 1.00 49.47 94 THR A C 1
ATOM 741 O O . THR A 1 94 ? 4.637 -1.954 -30.015 1.00 49.47 94 THR A O 1
ATOM 744 N N . ARG A 1 95 ? 3.550 -3.649 -29.046 1.00 48.44 95 ARG A N 1
ATOM 745 C CA . ARG A 1 95 ? 2.377 -3.579 -29.941 1.00 48.44 95 ARG A CA 1
ATOM 746 C C . ARG A 1 95 ? 1.366 -2.469 -29.604 1.00 48.44 95 ARG A C 1
ATOM 748 O O . ARG A 1 95 ? 0.258 -2.488 -30.131 1.00 48.44 95 ARG A O 1
ATOM 755 N N . LEU A 1 96 ? 1.727 -1.510 -28.748 1.00 48.31 96 LEU A N 1
ATOM 756 C CA . LEU A 1 96 ? 0.907 -0.326 -28.477 1.00 48.31 96 LEU A CA 1
ATOM 757 C C . LEU A 1 96 ? 1.363 0.848 -29.361 1.00 48.31 96 LEU A C 1
ATOM 759 O O . LEU A 1 96 ? 2.559 1.145 -29.400 1.00 48.31 96 LEU A O 1
ATOM 763 N N . PRO A 1 97 ? 0.440 1.538 -30.055 1.00 46.09 97 PRO A N 1
ATOM 764 C CA . PRO A 1 97 ? 0.754 2.733 -30.821 1.00 46.09 97 PRO A CA 1
ATOM 765 C C . PRO A 1 97 ? 0.942 3.901 -29.850 1.00 46.09 97 PRO A C 1
ATOM 767 O O . PRO A 1 97 ? 0.010 4.637 -29.548 1.00 46.09 97 PRO A O 1
ATOM 770 N N . ALA A 1 98 ? 2.145 4.051 -29.311 1.00 47.28 98 ALA A N 1
ATOM 771 C CA . ALA A 1 98 ? 2.557 5.284 -28.663 1.00 47.28 98 ALA A CA 1
ATOM 772 C C . ALA A 1 98 ? 4.080 5.377 -28.673 1.00 47.28 98 ALA A C 1
ATOM 774 O O . ALA A 1 98 ? 4.785 4.409 -28.397 1.00 47.28 98 ALA A O 1
ATOM 775 N N . THR A 1 99 ? 4.573 6.578 -28.932 1.00 48.03 99 THR A N 1
ATOM 776 C CA . THR A 1 99 ? 5.955 7.086 -28.892 1.00 48.03 99 THR A CA 1
ATOM 777 C C . THR A 1 99 ? 6.714 6.855 -27.570 1.00 48.03 99 THR A C 1
ATOM 779 O O . THR A 1 99 ? 7.766 7.447 -27.347 1.00 48.03 99 THR A O 1
ATOM 782 N N . ARG A 1 100 ? 6.211 5.990 -26.678 1.00 48.22 100 ARG A N 1
ATOM 783 C CA . ARG A 1 100 ? 6.768 5.661 -25.364 1.00 48.22 100 ARG A CA 1
ATOM 784 C C . ARG A 1 100 ? 6.678 4.158 -25.118 1.00 48.22 100 ARG A C 1
ATOM 786 O O . ARG A 1 100 ? 5.590 3.605 -24.992 1.00 48.22 100 ARG A O 1
ATOM 793 N N . CYS A 1 101 ? 7.830 3.504 -25.002 1.00 51.25 101 CYS A N 1
ATOM 794 C CA . CYS A 1 101 ? 7.919 2.110 -24.566 1.00 51.25 101 CYS A CA 1
ATOM 795 C C . CYS A 1 101 ? 8.253 2.050 -23.072 1.00 51.25 101 CYS A C 1
ATOM 797 O O . CYS A 1 101 ? 9.159 2.746 -22.613 1.00 51.25 101 CYS A O 1
ATOM 799 N N . VAL A 1 102 ? 7.559 1.186 -22.328 1.00 51.19 102 VAL A N 1
ATOM 800 C CA . VAL A 1 102 ? 7.927 0.819 -20.954 1.00 51.19 102 VAL A CA 1
ATOM 801 C C . VAL A 1 102 ? 8.581 -0.556 -21.011 1.00 51.19 102 VAL A C 1
ATOM 803 O O . VAL A 1 102 ? 7.903 -1.562 -21.199 1.00 51.19 102 VAL A O 1
ATOM 806 N N . ALA A 1 103 ? 9.903 -0.607 -20.869 1.00 55.88 103 ALA A N 1
ATOM 807 C CA . ALA A 1 103 ? 10.620 -1.869 -20.719 1.00 55.88 103 ALA A CA 1
ATOM 808 C C . ALA A 1 103 ? 10.743 -2.214 -19.230 1.00 55.88 103 ALA A C 1
ATOM 810 O O . ALA A 1 103 ? 11.007 -1.338 -18.407 1.00 55.88 103 ALA A O 1
ATOM 811 N N . THR A 1 104 ? 10.552 -3.491 -18.891 1.00 49.56 104 THR A N 1
ATOM 812 C CA . THR A 1 104 ? 10.929 -4.050 -17.590 1.00 49.56 104 THR A CA 1
ATOM 813 C C . THR A 1 104 ? 12.053 -5.051 -17.808 1.00 49.56 104 THR A C 1
ATOM 815 O O . THR A 1 104 ? 11.815 -6.121 -18.359 1.00 49.56 104 THR A O 1
ATOM 818 N N . ILE A 1 105 ? 13.272 -4.718 -17.381 1.00 57.31 105 ILE A N 1
ATOM 819 C CA . ILE A 1 105 ? 14.382 -5.682 -17.358 1.00 57.31 105 ILE A CA 1
ATOM 820 C C . ILE A 1 105 ? 14.433 -6.269 -15.950 1.00 57.31 105 ILE A C 1
ATOM 822 O O . ILE A 1 105 ? 14.592 -5.530 -14.980 1.00 57.31 105 ILE A O 1
ATOM 826 N N . GLY A 1 106 ? 14.243 -7.580 -15.829 1.00 48.88 106 GLY A N 1
ATOM 827 C CA . GLY A 1 106 ? 14.377 -8.287 -14.560 1.00 48.88 106 GLY A CA 1
ATOM 828 C C . GLY A 1 106 ? 15.845 -8.569 -14.247 1.00 48.88 106 GLY A C 1
ATOM 829 O O . GLY A 1 106 ? 16.552 -9.102 -15.095 1.00 48.88 106 GLY A O 1
ATOM 830 N N . SER A 1 107 ? 16.304 -8.264 -13.036 1.00 54.50 107 SER A N 1
ATOM 831 C CA . SER A 1 107 ? 17.562 -8.798 -12.503 1.00 54.50 107 SER A CA 1
ATOM 832 C C . SER A 1 107 ? 17.254 -9.705 -11.316 1.00 54.50 107 SER A C 1
ATOM 834 O O . SER A 1 107 ? 16.612 -9.262 -10.360 1.00 54.50 107 SER A O 1
ATOM 836 N N . SER A 1 108 ? 17.704 -10.960 -11.364 1.00 54.84 108 SER A N 1
ATOM 837 C CA . SER A 1 108 ? 17.728 -11.830 -10.188 1.00 54.84 108 SER A CA 1
ATOM 838 C C . SER A 1 108 ? 18.825 -11.345 -9.246 1.00 54.84 108 SER A C 1
ATOM 840 O O . SER A 1 108 ? 19.990 -11.293 -9.644 1.00 54.84 108 SER A O 1
ATOM 842 N N . VAL A 1 109 ? 18.477 -11.005 -8.010 1.00 56.03 109 VAL A N 1
ATOM 843 C CA . VAL A 1 109 ? 19.470 -10.666 -6.985 1.00 56.03 109 VAL A CA 1
ATOM 844 C C . VAL A 1 109 ? 19.543 -11.860 -6.041 1.00 56.03 109 VAL A C 1
ATOM 846 O O . VAL A 1 109 ? 18.645 -12.062 -5.227 1.00 56.03 109 VAL A O 1
ATOM 849 N N . HIS A 1 110 ? 20.574 -12.697 -6.186 1.00 43.56 110 HIS A N 1
ATOM 850 C CA . HIS A 1 110 ? 20.827 -13.777 -5.229 1.00 43.56 110 HIS A CA 1
ATOM 851 C C . HIS A 1 110 ? 21.156 -13.156 -3.866 1.00 43.56 110 HIS A C 1
ATOM 853 O O . HIS A 1 110 ? 22.118 -12.399 -3.732 1.00 43.56 110 HIS A O 1
ATOM 859 N N . SER A 1 111 ? 20.339 -13.449 -2.853 1.00 42.78 111 SER A N 1
ATOM 860 C CA . SER A 1 111 ? 20.545 -12.956 -1.494 1.00 42.78 111 SER A CA 1
ATOM 861 C C . SER A 1 111 ? 21.622 -13.779 -0.788 1.00 42.78 111 SER A C 1
ATOM 863 O O . SER A 1 111 ? 21.331 -14.740 -0.079 1.00 42.78 111 SER A O 1
ATOM 865 N N . SER A 1 112 ? 22.872 -13.378 -0.947 1.00 38.50 112 SER A N 1
ATOM 866 C CA . SER A 1 112 ? 23.932 -13.708 0.002 1.00 38.50 112 SER A CA 1
ATOM 867 C C . SER A 1 112 ? 24.603 -12.401 0.402 1.00 38.50 112 SER A C 1
ATOM 869 O O . SER A 1 112 ? 25.521 -11.940 -0.270 1.00 38.50 112 SER A O 1
ATOM 871 N N . ALA A 1 113 ? 24.097 -11.758 1.454 1.00 32.03 113 ALA A N 1
ATOM 872 C CA . ALA A 1 113 ? 24.816 -10.664 2.101 1.00 32.03 113 ALA A CA 1
ATOM 873 C C . ALA A 1 113 ? 25.712 -11.246 3.207 1.00 32.03 113 ALA A C 1
ATOM 875 O O . ALA A 1 113 ? 25.293 -12.165 3.914 1.00 32.03 113 ALA A O 1
ATOM 876 N N . PRO A 1 114 ? 26.902 -10.664 3.407 1.00 34.97 114 PRO A N 1
ATOM 877 C CA . PRO A 1 114 ? 27.019 -9.799 4.570 1.00 34.97 114 PRO A CA 1
ATOM 878 C C . PRO A 1 114 ? 27.363 -8.353 4.205 1.00 34.97 114 PRO A C 1
ATOM 880 O O . PRO A 1 114 ? 27.988 -8.046 3.194 1.00 34.97 114 PRO A O 1
ATOM 883 N N . SER A 1 115 ? 26.879 -7.489 5.087 1.00 41.12 115 SER A N 1
ATOM 884 C CA . SER A 1 115 ? 27.121 -6.068 5.312 1.00 41.12 115 SER A CA 1
ATOM 885 C C . SER A 1 115 ? 28.383 -5.476 4.667 1.00 41.12 115 SER A C 1
ATOM 887 O O . SER A 1 115 ? 29.492 -5.916 4.953 1.00 41.12 115 SER A O 1
ATOM 889 N N . GLY A 1 116 ? 28.219 -4.379 3.916 1.00 34.12 116 GLY A N 1
ATOM 890 C CA . GLY A 1 116 ? 29.296 -3.393 3.737 1.00 34.12 116 GLY A CA 1
ATOM 891 C C . GLY A 1 116 ? 29.817 -3.130 2.324 1.00 34.12 116 GLY A C 1
ATOM 892 O O . GLY A 1 116 ? 30.820 -2.436 2.199 1.00 34.12 116 GLY A O 1
ATOM 893 N N . MET A 1 117 ? 29.172 -3.608 1.255 1.00 28.98 117 MET A N 1
ATOM 894 C CA . MET A 1 117 ? 29.649 -3.335 -0.108 1.00 28.98 117 MET A CA 1
ATOM 895 C C . MET A 1 117 ? 28.535 -2.773 -0.997 1.00 28.98 117 MET A C 1
ATOM 897 O O . MET A 1 117 ? 27.650 -3.494 -1.453 1.00 28.98 117 MET A O 1
ATOM 901 N N . HIS A 1 118 ? 28.588 -1.464 -1.263 1.00 34.72 118 HIS A N 1
ATOM 902 C CA . HIS A 1 118 ? 27.857 -0.848 -2.367 1.00 34.72 118 HIS A CA 1
ATOM 903 C C . HIS A 1 118 ? 28.333 -1.488 -3.678 1.00 34.72 118 HIS A C 1
ATOM 905 O O . HIS A 1 118 ? 29.339 -1.067 -4.250 1.00 34.72 118 HIS A O 1
ATOM 911 N N . GLN A 1 119 ? 27.621 -2.501 -4.173 1.00 37.09 119 GLN A N 1
ATOM 912 C CA . GLN A 1 119 ? 27.822 -2.974 -5.538 1.00 37.09 119 GLN A CA 1
ATOM 913 C C . GLN A 1 119 ? 27.332 -1.881 -6.492 1.00 37.09 119 GLN A C 1
ATOM 915 O O . GLN A 1 119 ? 26.149 -1.770 -6.809 1.00 37.09 119 GLN A O 1
ATOM 920 N N . ARG A 1 120 ? 28.265 -1.033 -6.936 1.00 34.47 120 ARG A N 1
ATOM 921 C CA . ARG A 1 120 ? 28.082 -0.192 -8.118 1.00 34.47 120 ARG A CA 1
ATOM 922 C C . ARG A 1 120 ? 27.957 -1.122 -9.321 1.00 34.47 120 ARG A C 1
ATOM 924 O O . ARG A 1 120 ? 28.962 -1.557 -9.875 1.00 34.47 120 ARG A O 1
ATOM 931 N N . ALA A 1 121 ? 26.730 -1.413 -9.738 1.00 37.78 121 ALA A N 1
ATOM 932 C CA . ALA A 1 121 ? 26.478 -1.940 -11.069 1.00 37.78 121 ALA A CA 1
ATOM 933 C C . ALA A 1 121 ? 26.744 -0.809 -12.075 1.00 37.78 121 ALA A C 1
ATOM 935 O O . ALA A 1 121 ? 25.859 -0.024 -12.409 1.00 37.78 121 ALA A O 1
ATOM 936 N N . ALA A 1 122 ? 27.999 -0.665 -12.498 1.00 31.30 122 ALA A N 1
ATOM 937 C CA . ALA A 1 122 ? 28.342 0.195 -13.616 1.00 31.30 122 ALA A CA 1
ATOM 938 C C . ALA A 1 122 ? 27.809 -0.468 -14.891 1.00 31.30 122 ALA A C 1
ATOM 940 O O . ALA A 1 122 ? 28.384 -1.438 -15.382 1.00 31.30 122 ALA A O 1
ATOM 941 N N . ALA A 1 123 ? 26.709 0.053 -15.434 1.00 40.47 123 ALA A N 1
ATOM 942 C CA . ALA A 1 123 ? 26.393 -0.174 -16.833 1.00 40.47 123 ALA A CA 1
ATOM 943 C C . ALA A 1 123 ? 27.540 0.448 -17.640 1.00 40.47 123 ALA A C 1
ATOM 945 O O . ALA A 1 123 ? 27.663 1.672 -17.715 1.00 40.47 123 ALA A O 1
ATOM 946 N N . GLN A 1 124 ? 28.434 -0.382 -18.178 1.00 32.47 124 GLN A N 1
ATOM 947 C CA . GLN A 1 124 ? 29.431 0.078 -19.134 1.00 32.47 124 GLN A CA 1
ATOM 948 C C . GLN A 1 124 ? 28.680 0.517 -20.392 1.00 32.47 124 GLN A C 1
ATOM 950 O O . GLN A 1 124 ? 28.345 -0.295 -21.251 1.00 32.47 124 GLN A O 1
ATOM 955 N N . ALA A 1 125 ? 28.369 1.810 -20.474 1.00 37.91 125 ALA A N 1
ATOM 956 C CA . ALA A 1 125 ? 27.874 2.413 -21.696 1.00 37.91 125 ALA A CA 1
ATOM 957 C C . ALA A 1 125 ? 28.979 2.274 -22.746 1.00 37.91 125 ALA A C 1
ATOM 959 O O . ALA A 1 125 ? 30.037 2.899 -22.645 1.00 37.91 125 ALA A O 1
ATOM 960 N N . THR A 1 126 ? 28.763 1.406 -23.731 1.00 39.91 126 THR A N 1
ATOM 961 C CA . THR A 1 126 ? 29.675 1.291 -24.863 1.00 39.91 126 THR A CA 1
ATOM 962 C C . THR A 1 126 ? 29.662 2.638 -25.592 1.00 39.91 126 THR A C 1
ATOM 964 O O . THR A 1 126 ? 28.580 3.092 -25.972 1.00 39.91 126 THR A O 1
ATOM 967 N N . PRO A 1 127 ? 30.812 3.311 -25.785 1.00 42.59 127 PRO A N 1
ATOM 968 C CA . PRO A 1 127 ? 30.831 4.632 -26.394 1.00 42.59 127 PRO A CA 1
ATOM 969 C C . PRO A 1 127 ? 30.200 4.577 -27.784 1.00 42.59 127 PRO A C 1
ATOM 971 O O . PRO A 1 127 ? 30.457 3.655 -28.572 1.00 42.59 127 PRO A O 1
ATOM 974 N N . THR A 1 128 ? 29.354 5.563 -28.063 1.00 60.03 128 THR A N 1
ATOM 975 C CA . THR A 1 128 ? 28.647 5.695 -29.340 1.00 60.03 128 THR A CA 1
ATOM 976 C C . THR A 1 128 ? 29.645 5.891 -30.484 1.00 60.03 128 THR A C 1
ATOM 978 O O . THR A 1 128 ? 30.778 6.331 -30.269 1.00 60.03 128 THR A O 1
ATOM 981 N N . ALA A 1 129 ? 29.245 5.586 -31.722 1.00 50.59 129 ALA A N 1
ATOM 982 C CA . ALA A 1 129 ? 30.105 5.756 -32.899 1.00 50.59 129 ALA A CA 1
ATOM 983 C C . ALA A 1 129 ? 30.685 7.183 -33.004 1.00 50.59 129 ALA A C 1
ATOM 985 O O . ALA A 1 129 ? 31.853 7.354 -33.345 1.00 50.59 129 ALA A O 1
ATOM 986 N N . ARG A 1 130 ? 29.913 8.199 -32.588 1.00 49.47 130 ARG A N 1
ATOM 987 C CA . ARG A 1 130 ? 30.344 9.605 -32.523 1.00 49.47 130 ARG A CA 1
ATOM 988 C C . ARG A 1 130 ? 31.459 9.842 -31.497 1.00 49.47 130 ARG A C 1
ATOM 990 O O . ARG A 1 130 ? 32.400 10.576 -31.777 1.00 49.47 130 ARG A O 1
ATOM 997 N N . GLN A 1 131 ? 31.390 9.189 -30.335 1.00 62.00 131 GLN A N 1
ATOM 998 C CA . GLN A 1 131 ? 32.430 9.263 -29.300 1.00 62.00 131 GLN A CA 1
ATOM 999 C C . GLN A 1 131 ? 33.704 8.514 -29.712 1.00 62.00 131 GLN A C 1
ATOM 1001 O O . GLN A 1 131 ? 34.804 8.976 -29.415 1.00 62.00 131 GLN A O 1
ATOM 1006 N N . ARG A 1 132 ? 33.575 7.401 -30.448 1.00 63.53 132 ARG A N 1
ATOM 1007 C CA . ARG A 1 132 ? 34.728 6.684 -31.021 1.00 63.53 132 ARG A CA 1
ATOM 1008 C C . ARG A 1 132 ? 35.409 7.505 -32.114 1.00 63.53 132 ARG A C 1
ATOM 1010 O O . ARG A 1 132 ? 36.626 7.647 -32.080 1.00 63.53 132 ARG A O 1
ATOM 1017 N N . AL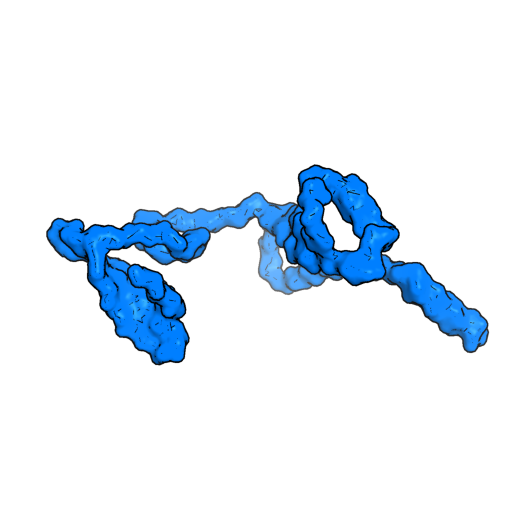A A 1 133 ? 34.633 8.111 -33.012 1.00 59.22 133 ALA A N 1
ATOM 1018 C CA . ALA A 1 133 ? 35.156 8.983 -34.061 1.00 59.22 133 ALA A CA 1
ATOM 1019 C C . ALA A 1 133 ? 35.889 10.206 -33.481 1.00 59.22 133 ALA A C 1
ATOM 1021 O O . ALA A 1 133 ? 36.992 10.522 -33.921 1.00 59.22 133 ALA A O 1
ATOM 1022 N N . ALA A 1 134 ? 35.338 10.839 -32.437 1.00 60.03 134 ALA A N 1
ATOM 1023 C CA . ALA A 1 134 ? 35.987 11.958 -31.751 1.00 60.03 134 ALA A CA 1
ATOM 1024 C C . ALA A 1 134 ? 37.294 11.549 -31.042 1.00 60.03 134 ALA A C 1
ATOM 1026 O O . ALA A 1 134 ? 38.294 12.258 -31.130 1.00 60.03 134 ALA A O 1
ATOM 1027 N N . ALA A 1 135 ? 37.3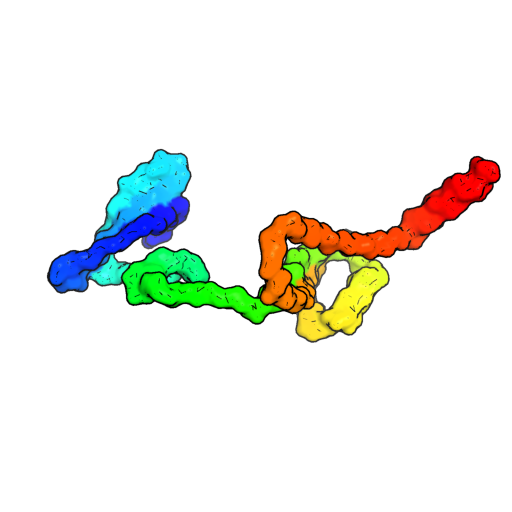20 10.384 -30.385 1.00 59.75 135 ALA A N 1
ATOM 1028 C CA . ALA A 1 135 ? 38.526 9.864 -29.737 1.00 59.75 135 ALA A CA 1
ATOM 1029 C C . ALA A 1 135 ? 39.626 9.474 -30.743 1.00 59.75 135 ALA A C 1
ATOM 1031 O O . ALA A 1 135 ? 40.814 9.584 -30.441 1.00 59.75 135 ALA A O 1
ATOM 1032 N N . GLN A 1 136 ? 39.239 9.032 -31.941 1.00 62.22 136 GLN A N 1
ATOM 1033 C CA . GLN A 1 136 ? 40.165 8.661 -33.008 1.00 62.22 136 GLN A CA 1
ATOM 1034 C C . GLN A 1 136 ? 40.732 9.898 -33.717 1.00 62.22 136 GLN A C 1
ATOM 1036 O O . GLN A 1 136 ? 41.942 9.966 -33.915 1.00 62.22 136 GLN A O 1
ATOM 1041 N N . ALA A 1 137 ? 39.901 10.919 -33.961 1.00 59.78 137 ALA A N 1
ATOM 1042 C CA . ALA A 1 137 ? 40.333 12.218 -34.481 1.00 59.78 137 ALA A CA 1
ATOM 1043 C C .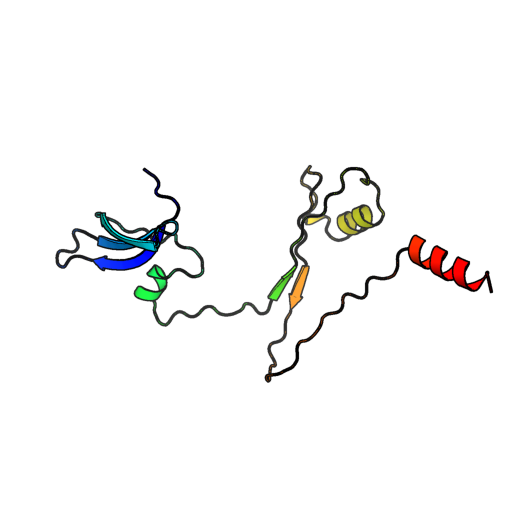 ALA A 1 137 ? 41.324 12.932 -33.540 1.00 59.78 137 ALA A C 1
ATOM 1045 O O . ALA A 1 137 ? 42.303 13.519 -33.997 1.00 59.78 137 ALA A O 1
ATOM 1046 N N . ALA A 1 138 ? 41.123 12.824 -32.222 1.00 57.75 138 ALA A N 1
ATOM 1047 C CA . ALA A 1 138 ? 42.030 13.387 -31.220 1.00 57.75 138 ALA A CA 1
ATOM 1048 C C . ALA A 1 138 ? 43.395 12.671 -31.142 1.00 57.75 138 ALA A C 1
ATOM 1050 O O . ALA A 1 138 ? 44.367 13.258 -30.673 1.00 57.75 138 ALA A O 1
ATOM 1051 N N . ARG A 1 139 ? 43.491 11.412 -31.597 1.00 60.50 139 ARG A N 1
ATOM 1052 C CA . ARG A 1 139 ? 44.753 10.649 -31.645 1.00 60.50 139 ARG A CA 1
ATOM 1053 C C . ARG A 1 139 ? 45.572 10.914 -32.904 1.00 60.50 139 ARG A C 1
ATOM 1055 O O . ARG A 1 139 ? 46.785 10.788 -32.851 1.00 60.50 139 ARG A O 1
ATOM 1062 N N . THR A 1 140 ? 44.924 11.274 -34.007 1.00 61.34 140 THR A N 1
ATOM 1063 C CA . THR A 1 140 ? 45.583 11.595 -35.284 1.00 61.34 140 THR A CA 1
ATOM 1064 C C . THR A 1 140 ? 46.065 13.043 -35.385 1.00 61.34 140 THR A C 1
ATOM 1066 O O . THR A 1 140 ? 46.744 13.381 -36.344 1.00 61.34 140 THR A O 1
ATOM 1069 N N . ALA A 1 141 ? 45.719 13.899 -34.419 1.00 55.50 141 ALA A N 1
ATOM 1070 C CA . ALA A 1 141 ? 46.121 15.308 -34.369 1.00 55.50 141 ALA A CA 1
ATOM 1071 C C . ALA A 1 141 ? 47.363 15.570 -33.483 1.00 55.50 141 ALA A C 1
ATOM 1073 O O . ALA A 1 141 ? 47.563 16.701 -33.040 1.00 55.50 141 ALA A O 1
ATOM 1074 N N . ARG A 1 142 ? 48.165 14.536 -33.189 1.00 47.25 142 ARG A N 1
ATOM 1075 C CA . ARG A 1 142 ? 49.414 14.622 -32.418 1.00 47.25 142 ARG A CA 1
ATOM 1076 C C . ARG A 1 142 ? 50.607 14.191 -33.252 1.00 47.25 142 ARG A C 1
ATOM 1078 O O . ARG A 1 142 ? 50.458 13.181 -33.972 1.00 47.25 142 ARG A O 1
#

pLDDT: mean 74.38, std 22.02, range [28.98, 97.88]

Radius of gyration: 25.95 Å; chains: 1; bounding box: 71×36×59 Å

Organism: Nelumbo nucifera (NCBI:txid4432)

Secondary structure (DSSP, 8-state):
----SEEEEEEEE-TTSS-EEEEEEETTT--EEEEEES-----S-TT-HHHHHH-TT------SEEEEEEEEE-TT-TT-HHHHHHHHHTTTT--S-SSEEEEEEEEE------S----------PPPHHHHHHHHHHHHT-

Sequence (142 aa):
MVLWGYLFLSFCISDDNASVKVTARVLQIGEIIEMVGDLLIAADGCLSKIRQSFLPYLKLRYSGYAAWRGVLDFSGDENSDILVGIRKAYLIWTRLPATRCVATIGSSVHSSAPSGMHQRAAAQATPTARQRAAAQAARTAR

Foldseek 3Di:
DDDPQWAWDDWDQDPVNQKIKTWIARRVPRDIDIDMDRDDDQPPPDPTPVVCVVVVPDDDDDPQKDWDWDWDACVPPCPDPVNVVCCVVPVVQPPDPDRIGIDIDMDRDPDDDDDDDDPPPPPPPDDDPVRVVVVVVVVVVD

InterPro domains:
  IPR036188 FAD/NAD(P)-binding domain superfamily [G3DSA:3.50.50.60] (15-60)
  IPR053212 2,6-Dihydroxypyridine 3-monooxygenase [PTHR47469] (2-85)